Protein AF-A0A1C5FTU6-F1 (afdb_monomer_lite)

Structure (mmCIF, N/CA/C/O backbone):
data_AF-A0A1C5FTU6-F1
#
_entry.id   AF-A0A1C5FTU6-F1
#
loop_
_atom_site.group_PDB
_atom_site.id
_atom_site.type_symbol
_atom_site.label_atom_id
_atom_site.label_alt_id
_atom_site.label_comp_id
_atom_site.label_asym_id
_atom_site.label_entity_id
_atom_site.label_seq_id
_atom_site.pdbx_PDB_ins_code
_atom_site.Cartn_x
_atom_site.Cartn_y
_atom_site.Cartn_z
_atom_site.occupancy
_atom_site.B_iso_or_equiv
_atom_site.auth_seq_id
_atom_site.auth_comp_id
_atom_site.auth_asym_id
_atom_site.auth_atom_id
_atom_site.pdbx_PDB_model_num
ATOM 1 N N . MET A 1 1 ? -13.971 3.220 -32.301 1.00 39.62 1 MET A N 1
ATOM 2 C CA . MET A 1 1 ? -12.649 2.915 -31.704 1.00 39.62 1 MET A CA 1
ATOM 3 C C . MET A 1 1 ? -12.873 2.937 -30.211 1.00 39.62 1 MET A C 1
ATOM 5 O O . MET A 1 1 ? -12.562 3.905 -29.531 1.00 39.62 1 MET A O 1
ATOM 9 N N . ASP A 1 2 ? -13.544 1.890 -29.761 1.00 48.56 2 ASP A N 1
ATOM 10 C CA . ASP A 1 2 ? -13.973 1.630 -28.397 1.00 48.56 2 ASP A CA 1
ATOM 11 C C . ASP A 1 2 ? -12.733 1.115 -27.663 1.00 48.56 2 ASP A C 1
ATOM 13 O O . ASP A 1 2 ? -12.431 -0.076 -27.627 1.00 48.56 2 ASP A O 1
ATOM 17 N N . GLY A 1 3 ? -11.890 2.073 -27.282 1.00 44.78 3 GLY A N 1
ATOM 18 C CA . GLY A 1 3 ? -10.543 1.849 -26.786 1.00 44.78 3 GLY A CA 1
ATOM 19 C C . GLY A 1 3 ? -10.513 1.930 -25.275 1.00 44.78 3 GLY A C 1
ATOM 20 O O . GLY A 1 3 ? -10.171 2.973 -24.736 1.00 44.78 3 GLY A O 1
ATOM 21 N N . GLN A 1 4 ? -10.827 0.799 -24.649 1.00 45.28 4 GLN A N 1
ATOM 22 C CA . GLN A 1 4 ? -10.522 0.463 -23.264 1.00 45.28 4 GLN A CA 1
ATOM 23 C C . GLN A 1 4 ? -11.208 1.354 -22.219 1.00 45.28 4 GLN A C 1
ATOM 25 O O . GLN A 1 4 ? -10.737 2.435 -21.8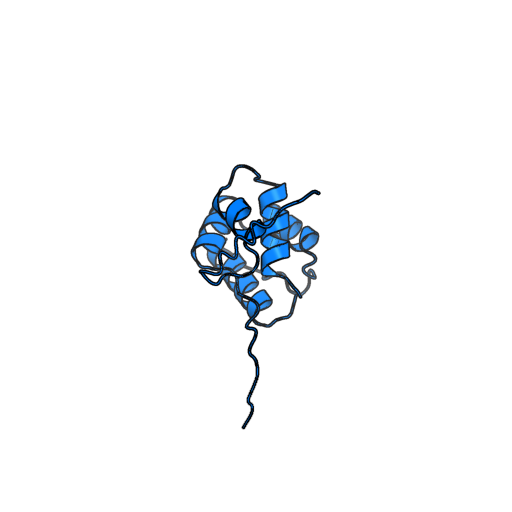64 1.00 45.28 4 GLN A O 1
ATOM 30 N N . ASP A 1 5 ? -12.258 0.803 -21.616 1.00 39.62 5 ASP A N 1
ATOM 31 C CA . ASP A 1 5 ? -12.510 0.911 -20.185 1.00 39.62 5 ASP A CA 1
ATOM 32 C C . ASP A 1 5 ? -11.207 0.583 -19.437 1.00 39.62 5 ASP A C 1
ATOM 34 O O . ASP A 1 5 ? -10.957 -0.534 -18.987 1.00 39.62 5 ASP A O 1
ATOM 38 N N . GLY A 1 6 ? -10.315 1.564 -19.347 1.00 40.53 6 GLY A N 1
ATOM 39 C CA . GLY A 1 6 ? -9.350 1.640 -18.278 1.00 40.53 6 GLY A CA 1
ATOM 40 C C . GLY A 1 6 ? -10.156 1.928 -17.028 1.00 40.53 6 GLY A C 1
ATOM 41 O O . GLY A 1 6 ? -10.137 3.054 -16.536 1.00 40.53 6 GLY A O 1
ATOM 42 N N . ASP A 1 7 ? -10.878 0.922 -16.528 1.00 43.31 7 ASP A N 1
ATOM 43 C CA . ASP A 1 7 ? -11.197 0.807 -15.112 1.00 43.31 7 ASP A CA 1
ATOM 44 C C . ASP A 1 7 ? -9.838 0.685 -14.423 1.00 43.31 7 ASP A C 1
ATOM 46 O O . ASP A 1 7 ? -9.326 -0.398 -14.137 1.00 43.31 7 ASP A O 1
ATOM 50 N N . GLY A 1 8 ? -9.140 1.822 -14.371 1.00 44.94 8 GLY A N 1
ATOM 51 C CA . GLY A 1 8 ? -7.833 1.960 -13.789 1.00 44.94 8 GLY A CA 1
ATOM 52 C C . GLY A 1 8 ? -8.072 1.663 -12.339 1.00 44.94 8 GLY A C 1
ATOM 53 O O . GLY A 1 8 ? -8.509 2.548 -11.608 1.00 44.94 8 GLY A O 1
ATOM 54 N N . HIS A 1 9 ? -7.874 0.399 -11.964 1.00 52.94 9 HIS A N 1
ATOM 55 C CA . HIS A 1 9 ? -7.967 -0.042 -10.590 1.00 52.94 9 HIS A CA 1
ATOM 56 C C . HIS A 1 9 ? -7.185 0.981 -9.778 1.00 52.94 9 HIS A C 1
ATOM 58 O O . HIS A 1 9 ? -5.981 1.131 -10.020 1.00 52.94 9 HIS A O 1
ATOM 64 N N . PRO A 1 10 ? -7.864 1.765 -8.921 1.00 63.22 10 PRO A N 1
ATOM 65 C CA . PRO A 1 10 ? -7.270 2.972 -8.393 1.00 63.22 10 PRO A CA 1
ATOM 66 C C . PRO A 1 10 ? -6.000 2.570 -7.658 1.00 63.22 10 PRO A C 1
ATOM 68 O O . PRO A 1 10 ? -6.032 1.752 -6.734 1.00 63.22 10 PRO A O 1
ATOM 71 N N . ALA A 1 11 ? -4.870 3.095 -8.124 1.00 74.06 11 ALA A N 1
ATOM 72 C CA . ALA A 1 11 ? -3.607 2.949 -7.428 1.00 74.06 11 ALA A CA 1
ATOM 73 C C . ALA A 1 11 ? -3.732 3.563 -6.027 1.00 74.06 11 ALA A C 1
ATOM 75 O O . ALA A 1 11 ? -4.624 4.374 -5.769 1.00 74.06 11 ALA A O 1
ATOM 76 N N . LEU A 1 12 ? -2.825 3.196 -5.120 1.00 81.62 12 LEU A N 1
ATOM 77 C CA . LEU A 1 12 ? -2.717 3.894 -3.839 1.00 81.62 12 LEU A CA 1
ATOM 78 C C . LEU A 1 12 ? -2.471 5.389 -4.098 1.00 81.62 12 LEU A C 1
ATOM 80 O O . LEU A 1 12 ? -1.577 5.757 -4.861 1.00 81.62 12 LEU A O 1
ATOM 84 N N . THR A 1 13 ? -3.272 6.241 -3.469 1.00 83.69 13 THR A N 1
ATOM 85 C CA . THR A 1 13 ? -3.137 7.698 -3.544 1.00 83.69 13 THR A CA 1
ATOM 86 C C . THR A 1 13 ? -1.954 8.180 -2.706 1.00 83.69 13 THR A C 1
ATOM 88 O O . THR A 1 13 ? -1.496 7.498 -1.789 1.00 83.69 13 THR A O 1
ATOM 91 N N . THR A 1 14 ? -1.469 9.393 -2.980 1.00 82.31 14 THR A N 1
ATOM 92 C CA . THR A 1 14 ? -0.361 10.001 -2.226 1.00 82.31 14 THR A CA 1
ATOM 93 C C . THR A 1 14 ? -0.648 10.103 -0.725 1.00 82.31 14 THR A C 1
ATOM 95 O O . THR A 1 14 ? 0.262 9.917 0.078 1.00 82.31 14 THR A O 1
ATOM 98 N N . GLU A 1 15 ? -1.899 10.362 -0.336 1.00 85.25 15 GLU A N 1
ATOM 99 C CA . GLU A 1 15 ? -2.305 10.434 1.074 1.00 85.25 15 GLU A CA 1
ATOM 100 C C . GLU A 1 15 ? -2.243 9.057 1.751 1.00 85.25 15 GLU A C 1
ATOM 102 O O . GLU A 1 15 ? -1.651 8.911 2.820 1.00 85.25 15 GLU A O 1
ATOM 107 N N . GLU A 1 16 ? -2.763 8.021 1.086 1.00 86.56 16 GLU A N 1
ATOM 108 C CA . GLU A 1 16 ? -2.693 6.636 1.565 1.00 86.56 16 GLU A CA 1
ATOM 109 C C . GLU A 1 16 ? -1.245 6.150 1.677 1.00 86.56 16 GLU A C 1
ATOM 111 O O . GLU A 1 16 ? -0.876 5.529 2.672 1.00 86.56 16 GLU A O 1
ATOM 116 N N . ILE A 1 17 ? -0.410 6.467 0.681 1.00 88.25 17 ILE A N 1
ATOM 117 C CA . ILE A 1 17 ? 1.030 6.192 0.705 1.00 88.25 17 ILE A CA 1
ATOM 118 C C . ILE A 1 17 ? 1.674 6.914 1.890 1.00 88.25 17 ILE A C 1
ATOM 120 O O . ILE A 1 17 ? 2.412 6.287 2.643 1.00 88.25 17 ILE A O 1
ATOM 124 N N . GLY A 1 18 ? 1.371 8.196 2.101 1.00 86.56 18 GLY A N 1
ATOM 125 C CA . GLY A 1 18 ? 1.879 8.972 3.231 1.00 86.56 18 GLY A CA 1
ATOM 126 C C . GLY A 1 18 ? 1.584 8.303 4.574 1.00 86.56 18 GLY A C 1
ATOM 127 O O . GLY A 1 18 ? 2.505 8.048 5.352 1.00 86.56 18 GLY A O 1
ATOM 128 N N . GLU A 1 19 ? 0.336 7.910 4.816 1.00 89.50 19 GLU A N 1
ATOM 129 C CA . GLU A 1 19 ? -0.021 7.227 6.063 1.00 89.50 19 GLU A CA 1
ATOM 130 C C . GLU A 1 19 ? 0.607 5.836 6.180 1.00 89.50 19 GLU A C 1
ATOM 132 O O . GLU A 1 19 ? 1.124 5.485 7.244 1.00 89.50 19 GLU A O 1
ATOM 137 N N . LEU A 1 20 ? 0.659 5.062 5.091 1.00 86.50 20 LEU A N 1
ATOM 138 C CA . LEU A 1 20 ? 1.366 3.780 5.065 1.00 86.50 20 LEU A CA 1
ATOM 139 C C . LEU A 1 20 ? 2.848 3.955 5.412 1.00 86.50 20 LEU A C 1
ATOM 141 O O . LEU A 1 20 ? 3.374 3.184 6.210 1.00 86.50 20 LEU A O 1
ATOM 145 N N . THR A 1 21 ? 3.515 4.993 4.900 1.00 88.94 21 THR A N 1
ATOM 146 C CA . THR A 1 21 ? 4.920 5.272 5.239 1.00 88.94 21 THR A CA 1
ATOM 147 C C . THR A 1 21 ? 5.107 5.643 6.706 1.00 88.94 21 THR A C 1
ATOM 149 O O . THR A 1 21 ? 6.142 5.327 7.295 1.00 88.94 21 THR A O 1
ATOM 152 N N . ARG A 1 22 ? 4.099 6.290 7.302 1.00 86.00 22 ARG A N 1
ATOM 153 C CA . ARG A 1 22 ? 4.121 6.776 8.681 1.00 86.00 22 ARG A CA 1
ATOM 154 C C . ARG A 1 22 ? 3.919 5.652 9.691 1.00 86.00 22 ARG A C 1
ATOM 156 O O . ARG A 1 22 ? 4.579 5.645 10.728 1.00 86.00 22 ARG A O 1
ATOM 163 N N . VAL A 1 23 ? 3.011 4.717 9.408 1.00 88.38 23 VAL A N 1
ATOM 164 C CA . VAL A 1 23 ? 2.665 3.621 10.331 1.00 88.38 23 VAL A CA 1
ATOM 165 C C . VAL A 1 23 ? 3.395 2.310 10.029 1.00 88.38 23 VAL A C 1
ATOM 167 O O . VAL A 1 23 ? 3.607 1.510 10.939 1.00 88.38 23 VAL A O 1
ATOM 170 N N . PHE A 1 24 ? 3.828 2.097 8.784 1.00 84.00 24 PHE A N 1
ATOM 171 C CA . PHE A 1 24 ? 4.568 0.912 8.357 1.00 84.00 24 PHE A CA 1
ATOM 172 C C . PHE A 1 24 ? 5.945 1.300 7.800 1.00 84.00 24 PHE A C 1
ATOM 174 O O . PHE A 1 24 ? 6.088 1.531 6.593 1.00 84.00 24 PHE A O 1
ATOM 181 N N . PRO A 1 25 ? 6.983 1.328 8.659 1.00 78.38 25 PRO A N 1
ATOM 182 C CA . PRO A 1 25 ? 8.359 1.482 8.198 1.00 78.38 25 PRO A CA 1
ATOM 183 C C . PRO A 1 25 ? 8.773 0.311 7.285 1.00 78.38 25 PRO A C 1
ATOM 185 O O . PRO A 1 25 ? 8.199 -0.785 7.379 1.00 78.38 25 PRO A O 1
ATOM 188 N N . PRO A 1 26 ? 9.778 0.510 6.408 1.00 73.75 26 PRO A N 1
ATOM 189 C CA . PRO A 1 26 ? 10.216 -0.531 5.490 1.00 73.75 26 PRO A CA 1
ATOM 190 C C . PRO A 1 26 ? 10.841 -1.688 6.284 1.00 73.75 26 PRO A C 1
ATOM 192 O O . PRO A 1 26 ? 11.578 -1.472 7.247 1.00 73.75 26 PRO A O 1
ATOM 195 N N . GLY A 1 27 ? 10.533 -2.927 5.894 1.00 76.50 27 GLY A N 1
ATOM 196 C CA . GLY A 1 27 ? 11.047 -4.135 6.545 1.00 76.50 27 GLY A CA 1
ATOM 197 C C . GLY A 1 27 ? 9.958 -5.160 6.858 1.00 76.50 27 GLY A C 1
ATOM 198 O O . GLY A 1 27 ? 8.932 -5.230 6.180 1.00 76.50 27 GLY A O 1
ATOM 199 N N . SER A 1 28 ? 10.179 -5.971 7.894 1.00 78.25 28 SER A N 1
ATOM 200 C CA . SER A 1 28 ? 9.351 -7.148 8.197 1.00 78.25 28 SER A CA 1
ATOM 201 C C . SER A 1 28 ? 7.863 -6.834 8.382 1.00 78.25 28 SER A C 1
ATOM 203 O O . SER A 1 28 ? 7.028 -7.623 7.946 1.00 78.25 28 SER A O 1
ATOM 205 N N . SER A 1 29 ? 7.515 -5.683 8.968 1.00 82.12 29 SER A N 1
ATOM 206 C CA . SER A 1 29 ? 6.114 -5.277 9.165 1.00 82.12 29 SER A CA 1
ATOM 207 C C . SER A 1 29 ? 5.406 -4.961 7.847 1.00 82.12 29 SER A C 1
ATOM 209 O O . SER A 1 29 ? 4.296 -5.440 7.624 1.00 82.12 29 SER A O 1
ATOM 211 N N . ALA A 1 30 ? 6.056 -4.217 6.946 1.00 84.19 30 ALA A N 1
ATOM 212 C CA . ALA A 1 30 ? 5.508 -3.911 5.627 1.00 84.19 30 ALA A CA 1
ATOM 213 C C . ALA A 1 30 ? 5.383 -5.180 4.763 1.00 84.19 30 ALA A C 1
ATOM 215 O O . ALA A 1 30 ? 4.350 -5.408 4.135 1.00 84.19 30 ALA A O 1
ATOM 216 N N . VAL A 1 31 ? 6.381 -6.071 4.809 1.00 84.88 31 VAL A N 1
ATOM 217 C CA . VAL A 1 31 ? 6.329 -7.378 4.128 1.00 84.88 31 VAL A CA 1
ATOM 218 C C . VAL A 1 31 ? 5.195 -8.252 4.670 1.00 84.88 31 VAL A C 1
ATOM 220 O O . VAL A 1 31 ? 4.465 -8.868 3.893 1.00 84.88 31 VAL A O 1
ATOM 223 N N . ALA A 1 32 ? 5.014 -8.306 5.992 1.00 85.50 32 ALA A N 1
ATOM 224 C CA . ALA A 1 32 ? 3.923 -9.056 6.609 1.00 85.50 32 ALA A CA 1
ATOM 225 C C . ALA A 1 32 ? 2.548 -8.498 6.211 1.00 85.50 32 ALA A C 1
ATOM 227 O O . ALA A 1 32 ? 1.629 -9.279 5.956 1.00 85.50 32 ALA A O 1
ATOM 228 N N . LEU A 1 33 ? 2.417 -7.170 6.106 1.00 86.38 33 LEU A N 1
ATOM 229 C CA . LEU A 1 33 ? 1.203 -6.526 5.611 1.00 86.38 33 LEU A CA 1
ATOM 230 C C . LEU A 1 33 ? 0.898 -6.942 4.170 1.00 86.38 33 LEU A C 1
ATOM 232 O O . LEU A 1 33 ? -0.206 -7.399 3.887 1.00 86.38 33 LEU A O 1
ATOM 236 N N . LEU A 1 34 ? 1.883 -6.830 3.275 1.00 86.25 34 LEU A N 1
ATOM 237 C CA . LEU A 1 34 ? 1.727 -7.197 1.868 1.00 86.25 34 LEU A CA 1
ATOM 238 C C . LEU A 1 34 ? 1.335 -8.669 1.714 1.00 86.25 34 LEU A C 1
ATOM 240 O O . LEU A 1 34 ? 0.401 -8.986 0.980 1.00 86.25 34 LEU A O 1
ATOM 244 N N . ARG A 1 35 ? 1.962 -9.570 2.476 1.00 86.12 35 ARG A N 1
ATOM 245 C CA . ARG A 1 35 ? 1.582 -10.991 2.495 1.00 86.12 35 ARG A CA 1
ATOM 246 C C . ARG A 1 35 ? 0.134 -11.206 2.933 1.00 86.12 35 ARG A C 1
ATOM 248 O O . ARG A 1 35 ? -0.564 -12.000 2.313 1.00 86.12 35 ARG A O 1
ATOM 255 N N . ARG A 1 36 ? -0.343 -10.486 3.957 1.00 85.31 36 ARG A N 1
ATOM 256 C CA . ARG A 1 36 ? -1.757 -10.528 4.386 1.00 85.31 36 ARG A CA 1
ATOM 257 C C . ARG A 1 36 ? -2.703 -9.966 3.328 1.00 85.31 36 ARG A C 1
ATOM 259 O O . ARG A 1 36 ? -3.800 -10.486 3.167 1.00 85.31 36 ARG A O 1
ATOM 266 N N . ALA A 1 37 ? -2.265 -8.950 2.592 1.00 84.50 37 ALA A N 1
ATOM 267 C CA . ALA A 1 37 ? -2.985 -8.403 1.448 1.00 84.50 37 ALA A CA 1
ATOM 268 C C . ALA A 1 37 ? -2.955 -9.331 0.213 1.00 84.50 37 ALA A C 1
ATOM 270 O O . ALA A 1 37 ? -3.601 -9.040 -0.791 1.00 84.50 37 ALA A O 1
ATOM 271 N N . GLY A 1 38 ? -2.233 -10.456 0.271 1.00 83.06 38 GLY A N 1
ATOM 272 C CA . GLY A 1 38 ? -2.125 -11.416 -0.826 1.00 83.06 38 GLY A CA 1
ATOM 273 C C . GLY A 1 38 ? -1.130 -11.011 -1.913 1.00 83.06 38 GLY A C 1
ATOM 274 O O . GLY A 1 38 ? -1.193 -11.550 -3.014 1.00 83.06 38 GLY A O 1
ATOM 275 N N . PHE A 1 39 ? -0.214 -10.082 -1.628 1.00 82.12 39 PHE A N 1
ATOM 276 C CA . PHE A 1 39 ? 0.878 -9.773 -2.546 1.00 82.12 39 PHE A CA 1
ATOM 277 C C . PHE A 1 39 ? 1.870 -10.936 -2.600 1.00 82.12 39 PHE A C 1
ATOM 279 O O . PHE A 1 39 ? 2.343 -11.393 -1.549 1.00 82.12 39 PHE A O 1
ATOM 286 N N . PRO A 1 40 ? 2.238 -11.399 -3.804 1.00 76.06 40 PRO A N 1
ATOM 287 C CA . PRO A 1 40 ? 3.247 -12.429 -3.940 1.00 76.06 40 PRO A CA 1
ATOM 288 C C . PRO A 1 40 ? 4.610 -11.849 -3.551 1.00 76.06 40 PRO A C 1
ATOM 290 O O . PRO A 1 40 ? 4.933 -10.699 -3.850 1.00 76.06 40 PRO A O 1
ATOM 293 N N . THR A 1 41 ? 5.423 -12.650 -2.857 1.00 74.12 41 THR A N 1
ATOM 294 C CA . THR A 1 41 ? 6.715 -12.183 -2.319 1.00 74.12 41 THR A CA 1
ATOM 295 C C . THR A 1 41 ? 7.679 -11.749 -3.434 1.00 74.12 41 THR A C 1
ATOM 297 O O . THR A 1 41 ? 8.494 -10.862 -3.213 1.00 74.12 41 THR A O 1
ATOM 300 N N . GLU A 1 42 ? 7.536 -12.293 -4.646 1.00 77.12 42 GLU A N 1
ATOM 301 C CA . GLU A 1 42 ? 8.296 -11.891 -5.843 1.00 77.12 42 GLU A CA 1
ATOM 302 C C . GLU A 1 42 ? 7.995 -10.464 -6.337 1.00 77.12 42 GLU A C 1
ATOM 304 O O . GLU A 1 42 ? 8.788 -9.882 -7.074 1.00 77.12 42 GLU A O 1
ATOM 309 N N . HIS A 1 43 ? 6.852 -9.892 -5.950 1.00 72.25 43 HIS A N 1
ATOM 310 C CA . HIS A 1 43 ? 6.467 -8.520 -6.287 1.00 72.25 43 HIS A CA 1
ATOM 311 C C . HIS A 1 43 ? 6.665 -7.550 -5.126 1.00 72.25 43 HIS A C 1
ATOM 313 O O . HIS A 1 43 ? 6.261 -6.393 -5.225 1.00 72.25 43 HIS A O 1
ATOM 319 N N . ILE A 1 44 ? 7.284 -7.996 -4.031 1.00 75.50 44 ILE A N 1
ATOM 320 C CA . ILE A 1 44 ? 7.644 -7.106 -2.935 1.00 75.50 44 ILE A CA 1
ATOM 321 C C . ILE A 1 44 ? 8.909 -6.346 -3.347 1.00 75.50 44 ILE A C 1
ATOM 323 O O . ILE A 1 44 ? 9.954 -6.971 -3.544 1.00 75.50 44 ILE A O 1
ATOM 327 N N . PRO A 1 45 ? 8.841 -5.011 -3.486 1.00 71.25 45 PRO A N 1
ATOM 328 C CA . PRO A 1 45 ? 9.996 -4.232 -3.886 1.00 71.25 45 PRO A CA 1
ATOM 329 C C . PRO A 1 45 ? 11.058 -4.263 -2.786 1.00 71.25 45 PRO A C 1
ATOM 331 O O . PRO A 1 45 ? 10.777 -4.039 -1.607 1.00 71.25 45 PRO A O 1
ATOM 334 N N . ALA A 1 46 ? 12.304 -4.507 -3.182 1.00 73.50 46 ALA A N 1
ATOM 335 C CA . ALA A 1 46 ? 13.455 -4.275 -2.325 1.00 73.50 46 ALA A CA 1
ATOM 336 C C . ALA A 1 46 ? 13.744 -2.767 -2.318 1.00 73.50 46 ALA A C 1
ATOM 338 O O . ALA A 1 46 ? 14.490 -2.269 -3.155 1.00 73.50 46 ALA A O 1
ATOM 339 N N . ALA A 1 47 ? 13.095 -2.032 -1.415 1.00 74.75 47 ALA A N 1
ATOM 340 C CA . ALA A 1 47 ? 13.257 -0.588 -1.291 1.00 74.75 47 ALA A CA 1
ATOM 341 C C . ALA A 1 47 ? 13.941 -0.208 0.024 1.00 74.75 47 ALA A C 1
ATOM 343 O O . ALA A 1 47 ? 13.727 -0.825 1.068 1.00 74.75 47 ALA A O 1
ATOM 344 N N . THR A 1 48 ? 14.755 0.842 -0.039 1.00 73.25 48 THR A N 1
ATOM 345 C CA . THR A 1 48 ? 15.566 1.329 1.085 1.00 73.25 48 THR A CA 1
ATOM 346 C C . THR A 1 48 ? 14.795 2.280 2.000 1.00 73.25 48 THR A C 1
ATOM 348 O O . THR A 1 48 ? 15.143 2.422 3.169 1.00 73.25 48 THR A O 1
ATOM 351 N N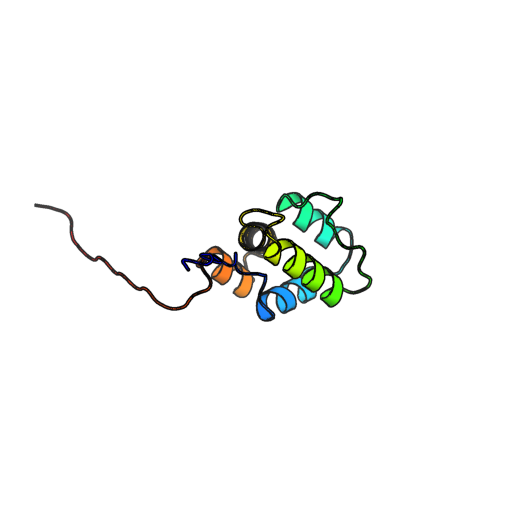 . THR A 1 49 ? 13.748 2.937 1.491 1.00 83.00 49 THR A N 1
ATOM 352 C CA . THR A 1 49 ? 12.911 3.880 2.247 1.00 83.00 49 THR A CA 1
ATOM 353 C C . THR A 1 49 ? 11.438 3.483 2.174 1.00 83.00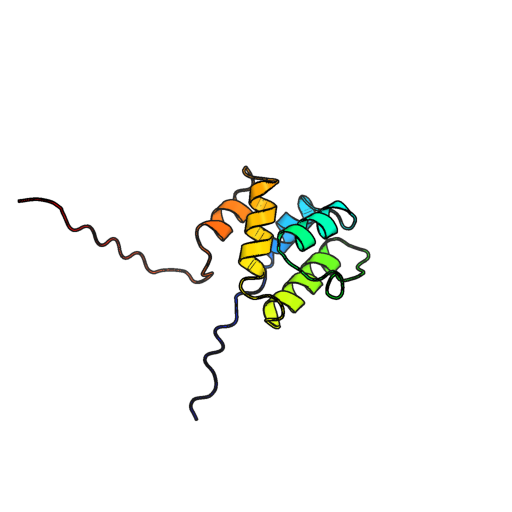 49 THR A C 1
ATOM 355 O O . THR A 1 49 ? 11.004 2.840 1.218 1.00 83.00 49 THR A O 1
ATOM 358 N N . ALA A 1 50 ? 10.647 3.879 3.180 1.00 82.81 50 ALA A N 1
ATOM 359 C CA . ALA A 1 50 ? 9.204 3.631 3.182 1.00 82.81 50 ALA A CA 1
ATOM 360 C C . ALA A 1 50 ? 8.514 4.241 1.953 1.00 82.81 50 ALA A C 1
ATOM 362 O O . ALA A 1 50 ? 7.653 3.598 1.361 1.00 82.81 50 ALA A O 1
ATOM 363 N N . ALA A 1 51 ? 8.876 5.472 1.577 1.00 82.81 51 ALA A N 1
ATOM 364 C CA . ALA A 1 51 ? 8.240 6.179 0.465 1.00 82.81 51 ALA A CA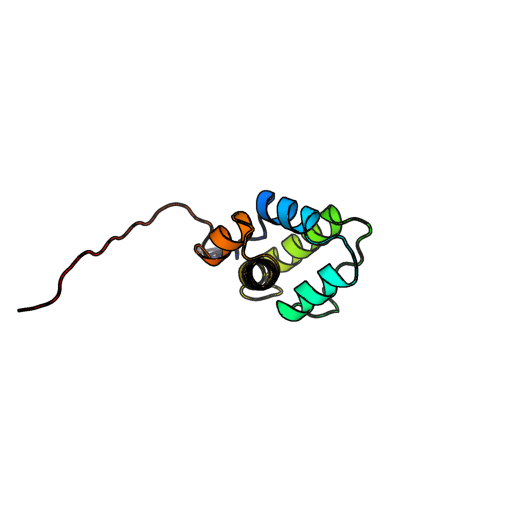 1
ATOM 365 C C . ALA A 1 51 ? 8.448 5.440 -0.862 1.00 82.81 51 ALA A C 1
ATOM 367 O O . ALA A 1 51 ? 7.483 5.173 -1.574 1.00 82.81 51 ALA A O 1
ATOM 368 N N . GLU A 1 52 ? 9.686 5.022 -1.135 1.00 85.06 52 GLU A N 1
ATOM 369 C CA . GLU A 1 52 ? 10.019 4.233 -2.324 1.00 85.06 52 GLU A CA 1
ATOM 370 C C . GLU A 1 52 ? 9.307 2.876 -2.313 1.00 85.06 52 GLU A C 1
ATOM 372 O O . GLU A 1 52 ? 8.765 2.447 -3.330 1.00 85.06 52 GLU A O 1
ATOM 377 N N . PHE A 1 53 ? 9.247 2.220 -1.148 1.00 86.44 53 PHE A N 1
ATOM 378 C CA . PHE A 1 53 ? 8.563 0.938 -0.991 1.00 86.44 53 PHE A CA 1
ATOM 379 C C . PHE A 1 53 ? 7.081 1.039 -1.363 1.00 86.44 53 PHE A C 1
ATOM 381 O O . PHE A 1 53 ? 6.596 0.293 -2.213 1.00 86.44 53 PHE A O 1
ATOM 388 N N . TRP A 1 54 ? 6.360 1.980 -0.752 1.00 87.31 54 TRP A N 1
ATOM 389 C CA . TRP A 1 54 ? 4.923 2.141 -0.966 1.00 87.31 54 TRP A CA 1
ATOM 390 C C . TRP A 1 54 ? 4.593 2.714 -2.349 1.00 87.31 54 TRP A C 1
ATOM 392 O O . TRP A 1 54 ? 3.587 2.317 -2.932 1.00 87.31 54 TRP A O 1
ATOM 402 N N . SER A 1 55 ? 5.463 3.555 -2.918 1.00 85.50 55 SER A N 1
ATOM 403 C CA . SER A 1 55 ? 5.355 4.022 -4.307 1.00 85.50 55 SER A CA 1
ATOM 404 C C . SER A 1 55 ? 5.490 2.868 -5.310 1.00 85.50 55 SER A C 1
ATOM 406 O O . SER A 1 55 ? 4.659 2.709 -6.206 1.00 85.50 55 SER A O 1
ATOM 408 N N . ALA A 1 56 ? 6.468 1.979 -5.116 1.00 85.62 56 ALA A N 1
ATOM 409 C CA . ALA A 1 56 ? 6.630 0.795 -5.957 1.00 85.62 56 ALA A CA 1
ATOM 410 C C . ALA A 1 56 ? 5.449 -0.187 -5.819 1.00 85.62 56 ALA A C 1
ATOM 412 O O . ALA A 1 56 ? 4.992 -0.747 -6.819 1.00 85.62 56 ALA A O 1
ATOM 413 N N . VAL A 1 57 ? 4.897 -0.352 -4.609 1.00 84.69 57 VAL A N 1
ATOM 414 C CA . VAL A 1 57 ? 3.655 -1.115 -4.391 1.00 84.69 57 VAL A CA 1
ATOM 415 C C . VAL A 1 57 ? 2.482 -0.470 -5.131 1.00 84.69 57 VAL A C 1
ATOM 417 O O . VAL A 1 57 ? 1.734 -1.178 -5.802 1.00 84.69 57 VAL A O 1
ATOM 420 N N . ALA A 1 58 ? 2.333 0.856 -5.064 1.00 85.12 58 ALA A N 1
ATOM 421 C CA . ALA A 1 58 ? 1.292 1.581 -5.788 1.00 85.12 58 ALA A CA 1
ATOM 422 C C . ALA A 1 58 ? 1.391 1.346 -7.302 1.00 85.12 58 ALA A C 1
ATOM 424 O O . ALA A 1 58 ? 0.379 1.059 -7.939 1.00 85.12 58 ALA A O 1
ATOM 425 N N . GLY A 1 59 ? 2.607 1.364 -7.857 1.00 83.06 59 GLY A N 1
ATOM 426 C CA . GLY A 1 59 ? 2.860 1.011 -9.255 1.00 83.06 59 GLY A CA 1
ATOM 427 C C . GLY A 1 59 ? 2.476 -0.435 -9.593 1.00 83.06 59 GLY A C 1
ATOM 428 O O . GLY A 1 59 ? 1.874 -0.685 -10.635 1.00 83.06 59 GLY A O 1
ATOM 429 N N . ALA A 1 60 ? 2.753 -1.394 -8.704 1.00 82.94 60 ALA A N 1
ATOM 430 C CA . ALA A 1 60 ? 2.363 -2.794 -8.897 1.00 82.94 60 ALA A CA 1
ATOM 431 C C . ALA A 1 60 ? 0.836 -3.003 -8.850 1.00 82.94 60 ALA A C 1
ATOM 433 O O . ALA A 1 60 ? 0.307 -3.800 -9.629 1.00 82.94 60 ALA A O 1
ATOM 434 N N . VAL A 1 61 ? 0.130 -2.274 -7.973 1.00 83.19 61 VAL A N 1
ATOM 435 C CA . VAL A 1 61 ? -1.345 -2.240 -7.933 1.00 83.19 61 VAL A CA 1
ATOM 436 C C . VAL A 1 61 ? -1.900 -1.634 -9.217 1.00 83.19 61 VAL A C 1
ATOM 438 O O . VAL A 1 61 ? -2.779 -2.229 -9.830 1.00 83.19 61 VAL A O 1
ATOM 441 N N . ALA A 1 62 ? -1.363 -0.485 -9.638 1.00 81.81 62 ALA A N 1
ATOM 442 C CA . ALA A 1 62 ? -1.788 0.220 -10.846 1.00 81.81 62 ALA A CA 1
ATOM 443 C C . ALA A 1 62 ? -1.609 -0.637 -12.106 1.00 81.81 62 ALA A C 1
ATOM 445 O O . ALA A 1 62 ? -2.427 -0.597 -13.017 1.00 81.81 62 ALA A O 1
ATOM 446 N N . ALA A 1 63 ? -0.556 -1.458 -12.136 1.00 80.75 63 ALA A N 1
ATOM 447 C CA . ALA A 1 63 ? -0.302 -2.419 -13.202 1.00 80.75 63 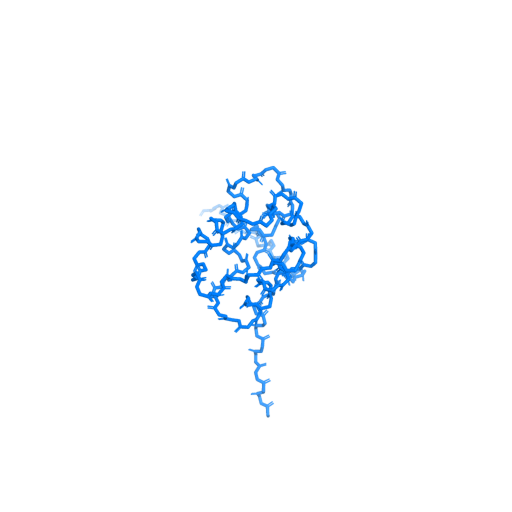ALA A CA 1
ATOM 448 C C . ALA A 1 63 ? -1.266 -3.624 -13.195 1.00 80.75 63 ALA A C 1
ATOM 450 O O . ALA A 1 63 ? -1.095 -4.535 -14.003 1.00 80.75 63 ALA A O 1
ATOM 451 N N . GLY A 1 64 ? -2.234 -3.680 -12.272 1.00 78.44 64 GLY A N 1
ATOM 452 C CA . GLY A 1 64 ? -3.229 -4.750 -12.192 1.00 78.44 64 GLY A CA 1
ATOM 453 C C . GLY A 1 64 ? -2.653 -6.105 -11.784 1.00 78.44 64 GLY A C 1
ATOM 454 O O . GLY A 1 64 ? -3.311 -7.128 -11.954 1.00 78.44 64 GLY A O 1
ATOM 455 N N . ARG A 1 65 ? -1.430 -6.149 -11.232 1.00 75.81 65 ARG A N 1
ATOM 456 C CA . ARG A 1 65 ? -0.795 -7.417 -10.823 1.00 75.81 65 ARG A CA 1
ATOM 457 C C . ARG A 1 65 ? -1.494 -8.083 -9.644 1.00 75.81 65 ARG A C 1
ATOM 459 O O . ARG A 1 65 ? -1.324 -9.277 -9.422 1.00 75.81 65 ARG A O 1
ATOM 466 N N . VAL A 1 66 ? -2.257 -7.303 -8.882 1.00 74.75 66 VAL A N 1
ATOM 467 C CA . VAL A 1 66 ? -3.061 -7.775 -7.758 1.00 74.75 66 VAL A CA 1
ATOM 468 C C . VAL A 1 66 ? -4.469 -7.215 -7.918 1.00 74.75 66 VAL A C 1
ATOM 470 O O . VAL A 1 66 ? -4.672 -6.007 -7.790 1.00 74.75 66 VAL A O 1
ATOM 473 N N . ALA A 1 67 ? -5.435 -8.098 -8.177 1.00 75.69 67 ALA A N 1
ATOM 474 C CA . ALA A 1 67 ? -6.851 -7.742 -8.182 1.00 75.69 67 ALA A CA 1
ATOM 475 C C . ALA A 1 67 ? -7.245 -7.161 -6.817 1.00 75.69 67 ALA A C 1
ATOM 477 O O . ALA A 1 67 ? -6.886 -7.718 -5.772 1.00 75.69 67 ALA A O 1
ATOM 478 N N . ASP A 1 68 ? -7.927 -6.015 -6.832 1.00 77.25 68 ASP A N 1
ATOM 479 C CA . ASP A 1 68 ? -8.277 -5.253 -5.628 1.00 77.25 68 ASP A CA 1
ATOM 480 C C . ASP A 1 68 ? -7.066 -4.894 -4.744 1.00 77.25 68 ASP A C 1
ATOM 482 O O . ASP A 1 68 ? -7.202 -4.711 -3.532 1.00 77.25 68 ASP A O 1
ATOM 486 N N . GLY A 1 69 ? -5.858 -4.806 -5.320 1.00 82.88 69 GLY A N 1
ATOM 487 C CA . GLY A 1 69 ? -4.611 -4.666 -4.564 1.00 82.88 69 GLY A CA 1
ATOM 488 C C . GLY A 1 69 ? -4.619 -3.491 -3.585 1.00 82.88 69 GLY A C 1
ATOM 489 O O . GLY A 1 69 ? -4.229 -3.660 -2.429 1.00 82.88 69 GLY A O 1
ATOM 490 N N . ARG A 1 70 ? -5.150 -2.332 -4.002 1.00 86.12 70 ARG A N 1
ATOM 491 C CA . ARG A 1 70 ? -5.349 -1.162 -3.131 1.00 86.12 70 ARG A CA 1
ATOM 492 C C . ARG A 1 70 ? -6.228 -1.511 -1.930 1.00 86.12 70 ARG A C 1
ATOM 494 O O . ARG A 1 70 ? -5.798 -1.339 -0.791 1.00 86.12 70 ARG A O 1
ATOM 501 N N . LEU A 1 71 ? -7.428 -2.044 -2.172 1.00 84.88 71 LEU A N 1
ATOM 502 C CA . LEU A 1 71 ? -8.385 -2.366 -1.113 1.00 84.88 71 LEU A CA 1
ATOM 503 C C . LEU A 1 71 ? -7.824 -3.409 -0.143 1.00 84.88 71 LEU A C 1
ATOM 505 O O . LEU A 1 71 ? -7.973 -3.257 1.064 1.00 84.88 71 LEU A O 1
ATOM 509 N N . ARG A 1 72 ? -7.132 -4.437 -0.644 1.00 87.19 72 ARG A N 1
ATOM 510 C CA . ARG A 1 72 ? -6.526 -5.479 0.199 1.00 87.19 72 ARG A CA 1
ATOM 511 C C . ARG A 1 72 ? -5.422 -4.931 1.098 1.00 87.19 72 ARG A C 1
ATOM 513 O O . ARG A 1 72 ? -5.377 -5.279 2.278 1.00 87.19 72 ARG A O 1
ATOM 520 N N . VAL A 1 73 ? -4.557 -4.063 0.567 1.00 87.56 73 VAL A N 1
ATOM 521 C CA . VAL A 1 73 ? -3.499 -3.401 1.351 1.00 87.56 73 VAL A CA 1
ATOM 522 C C . VAL A 1 73 ? -4.114 -2.527 2.437 1.00 87.56 73 VAL A C 1
ATOM 524 O O . VAL A 1 73 ? -3.729 -2.635 3.600 1.00 87.56 73 VAL A O 1
ATOM 527 N N . LEU A 1 74 ? -5.114 -1.719 2.088 1.00 87.81 74 LEU A N 1
ATOM 528 C CA . LEU A 1 74 ? -5.776 -0.814 3.027 1.00 87.81 74 LEU A CA 1
ATOM 529 C C . LEU A 1 74 ? -6.620 -1.558 4.061 1.00 87.81 74 LEU A C 1
ATOM 531 O O . LEU A 1 74 ? -6.625 -1.171 5.223 1.00 87.81 74 LEU A O 1
ATOM 535 N N . ALA A 1 75 ? -7.274 -2.657 3.687 1.00 88.25 75 ALA A N 1
ATOM 536 C CA . ALA A 1 75 ? -7.998 -3.516 4.617 1.00 88.25 75 ALA A CA 1
ATOM 537 C C . ALA A 1 75 ? -7.045 -4.170 5.625 1.00 88.25 75 ALA A C 1
ATOM 539 O O . ALA A 1 75 ? -7.313 -4.154 6.827 1.00 88.25 75 ALA A O 1
ATOM 540 N N . ALA A 1 76 ? -5.895 -4.679 5.168 1.00 89.75 76 ALA A N 1
ATOM 541 C CA . ALA A 1 76 ? -4.861 -5.210 6.055 1.00 89.75 76 ALA A CA 1
ATOM 542 C C . ALA A 1 76 ? -4.265 -4.119 6.967 1.00 89.75 76 ALA A C 1
ATOM 544 O O . ALA A 1 76 ? -4.003 -4.368 8.151 1.00 89.75 76 ALA A O 1
ATOM 545 N N . ALA A 1 77 ? -4.084 -2.903 6.439 1.00 88.50 77 ALA A N 1
ATOM 546 C CA . ALA A 1 77 ? -3.597 -1.754 7.198 1.00 88.50 77 ALA A CA 1
ATOM 547 C C . ALA A 1 77 ? -4.614 -1.323 8.258 1.00 88.50 77 ALA A C 1
ATOM 549 O O . ALA A 1 77 ? -4.252 -1.201 9.425 1.00 88.50 77 ALA A O 1
ATOM 550 N N . CYS A 1 78 ? -5.891 -1.204 7.889 1.00 88.62 78 CYS A N 1
ATOM 551 C CA . CYS A 1 78 ? -6.999 -0.890 8.788 1.00 88.62 78 CYS A CA 1
ATOM 552 C C . CYS A 1 78 ? -7.183 -1.961 9.870 1.00 88.62 78 CYS A C 1
ATOM 554 O O . CYS A 1 78 ? -7.477 -1.628 11.012 1.00 88.62 78 CYS A O 1
ATOM 556 N N . ALA A 1 79 ? -6.978 -3.242 9.549 1.00 88.12 79 ALA A N 1
ATOM 557 C CA . ALA A 1 79 ? -7.034 -4.317 10.539 1.00 88.12 79 ALA A CA 1
ATOM 558 C C . ALA A 1 79 ? -5.921 -4.202 11.596 1.00 88.12 79 ALA A C 1
ATOM 560 O O . ALA A 1 79 ? -6.098 -4.638 12.730 1.00 88.12 79 ALA A O 1
ATOM 561 N N . THR A 1 80 ? -4.781 -3.609 11.233 1.00 87.62 80 THR A N 1
ATOM 562 C CA . THR A 1 80 ? -3.656 -3.382 12.153 1.00 87.62 80 THR A CA 1
ATOM 563 C C . THR A 1 80 ? -3.785 -2.041 12.889 1.00 87.62 80 THR A C 1
ATOM 565 O O . THR A 1 80 ? -3.499 -1.962 14.080 1.00 87.62 80 THR A O 1
ATOM 568 N N . TYR A 1 81 ? -4.257 -0.999 12.199 1.00 86.62 81 TYR A N 1
ATOM 569 C CA . TYR A 1 81 ? -4.456 0.359 12.712 1.00 86.62 81 TYR A CA 1
ATOM 570 C C . TYR A 1 81 ? -5.906 0.825 12.485 1.00 86.62 81 TYR A C 1
ATOM 572 O O . TYR A 1 81 ? -6.156 1.685 11.637 1.00 86.62 81 TYR A O 1
ATOM 580 N N . PRO A 1 82 ? -6.880 0.311 13.259 1.00 83.50 82 PRO A N 1
ATOM 581 C CA . PRO A 1 82 ? -8.304 0.607 13.054 1.00 83.50 82 PRO A CA 1
ATOM 582 C C . PRO A 1 82 ? -8.692 2.054 13.388 1.00 83.50 82 PRO A C 1
ATOM 584 O O . PRO A 1 82 ? -9.748 2.536 12.975 1.00 83.50 82 PRO A O 1
ATOM 587 N N . HIS A 1 83 ? -7.843 2.758 14.139 1.00 84.62 83 HIS A N 1
ATOM 588 C CA . HIS A 1 83 ? -8.034 4.165 14.491 1.00 84.62 83 HIS A CA 1
ATOM 589 C C . HIS A 1 83 ? -7.535 5.133 13.415 1.00 84.62 83 HIS A C 1
ATOM 591 O O . HIS A 1 83 ? -7.767 6.331 13.542 1.00 84.62 83 HIS A O 1
ATOM 597 N N . ASN A 1 84 ? -6.858 4.642 12.372 1.00 85.56 84 ASN A N 1
ATOM 598 C CA . ASN A 1 84 ? -6.391 5.497 11.293 1.00 85.56 84 ASN A CA 1
ATOM 599 C C . ASN A 1 84 ? -7.556 5.824 10.349 1.00 85.56 84 ASN A C 1
ATOM 601 O O . ASN A 1 84 ? -8.115 4.942 9.689 1.00 85.56 84 ASN A O 1
ATOM 605 N N . GLU A 1 85 ? -7.949 7.095 10.319 1.00 85.94 85 GLU A N 1
ATOM 606 C CA . GLU A 1 85 ? -9.121 7.546 9.571 1.00 85.94 85 GLU A CA 1
ATOM 607 C C . GLU A 1 85 ? -8.944 7.392 8.061 1.00 85.94 85 GLU A C 1
ATOM 609 O O . GLU A 1 85 ? -9.921 7.068 7.389 1.00 85.94 85 GLU A O 1
ATOM 614 N N . VAL A 1 86 ? -7.715 7.513 7.545 1.00 87.38 86 VAL A N 1
ATOM 615 C CA . VAL A 1 86 ? -7.410 7.357 6.114 1.00 87.38 86 VAL A CA 1
ATOM 616 C C . VAL A 1 86 ? -7.691 5.926 5.663 1.00 87.38 86 VAL A C 1
ATOM 618 O O . VAL A 1 86 ? -8.446 5.708 4.717 1.00 87.38 86 VAL A O 1
ATOM 621 N N . PHE A 1 87 ? -7.183 4.926 6.390 1.00 87.44 87 PHE A N 1
ATOM 622 C CA . PHE A 1 87 ? -7.451 3.521 6.058 1.00 87.44 87 PHE A CA 1
ATOM 623 C C . PHE A 1 87 ? -8.930 3.176 6.213 1.00 87.44 87 PHE A C 1
ATOM 625 O O . PHE A 1 87 ? -9.499 2.474 5.378 1.00 87.44 87 PHE A O 1
ATOM 632 N N . ARG A 1 88 ? -9.579 3.700 7.257 1.00 85.38 88 ARG A N 1
ATOM 633 C CA . ARG A 1 88 ? -10.996 3.437 7.516 1.00 85.38 88 ARG A CA 1
ATOM 634 C C . ARG A 1 88 ? -11.899 4.050 6.445 1.00 85.38 88 ARG A C 1
ATOM 636 O O . ARG A 1 88 ? -12.857 3.405 6.022 1.00 85.38 88 ARG A O 1
ATOM 643 N N . ALA A 1 89 ? -11.602 5.273 6.009 1.00 85.06 89 ALA A N 1
ATOM 644 C CA . ALA A 1 89 ? -12.311 5.935 4.921 1.00 85.06 89 ALA A CA 1
ATOM 645 C C . ALA A 1 89 ? -12.120 5.173 3.606 1.00 85.06 89 ALA A C 1
ATOM 647 O O . ALA A 1 89 ? -13.099 4.869 2.929 1.00 85.06 89 ALA A O 1
ATOM 648 N N . ALA A 1 90 ? -10.888 4.767 3.298 1.00 82.69 90 ALA A N 1
ATOM 649 C CA . ALA A 1 90 ? -10.582 4.093 2.046 1.00 82.69 90 ALA A CA 1
ATOM 650 C C . ALA A 1 90 ? -11.162 2.668 1.944 1.00 82.69 90 ALA A C 1
ATOM 652 O O . ALA A 1 90 ? -11.572 2.247 0.866 1.00 82.69 90 ALA A O 1
ATOM 653 N N . VAL A 1 91 ? -11.265 1.934 3.059 1.00 82.06 91 VAL A N 1
ATOM 654 C CA . VAL A 1 91 ? -11.963 0.631 3.099 1.00 82.06 91 VAL A CA 1
ATOM 655 C C . VAL A 1 91 ? -13.479 0.801 2.975 1.00 82.06 91 VAL A C 1
ATOM 657 O O . VAL A 1 91 ? -14.153 -0.054 2.403 1.00 82.06 91 VAL A O 1
ATOM 660 N N . ARG A 1 92 ? -14.032 1.896 3.512 1.00 79.62 92 ARG A N 1
ATOM 661 C CA . ARG A 1 92 ? -15.466 2.201 3.418 1.00 79.62 92 ARG A CA 1
ATOM 662 C C . ARG A 1 92 ? -15.868 2.651 2.013 1.00 79.62 92 ARG A C 1
ATOM 664 O O . ARG A 1 92 ? -16.983 2.354 1.594 1.00 79.62 92 ARG A O 1
ATOM 671 N N . GLU A 1 93 ? -14.976 3.337 1.304 1.00 71.38 93 GLU A N 1
ATOM 672 C CA . GLU A 1 93 ? -15.191 3.828 -0.060 1.00 71.38 93 GLU A CA 1
ATOM 673 C C . GLU A 1 93 ? -14.160 3.219 -1.030 1.00 71.38 93 GLU A C 1
ATOM 675 O O . GLU A 1 93 ? -13.213 3.887 -1.455 1.00 71.38 93 GLU A O 1
ATOM 680 N N . PRO A 1 94 ? -14.327 1.933 -1.403 1.00 61.44 94 PRO A N 1
ATOM 681 C CA . PRO A 1 94 ? -13.370 1.219 -2.252 1.00 61.44 94 PRO A CA 1
ATOM 682 C C . PRO A 1 94 ? -13.226 1.835 -3.656 1.00 61.44 94 PRO A C 1
ATOM 684 O O . PRO A 1 94 ? -12.163 1.724 -4.269 1.00 61.44 94 PRO A O 1
ATOM 687 N N . GLY A 1 95 ? -14.255 2.530 -4.151 1.00 58.03 95 GLY A N 1
ATOM 688 C CA . GLY A 1 95 ? -14.227 3.271 -5.411 1.00 58.03 95 GLY A CA 1
ATOM 689 C C . GLY A 1 95 ? -13.827 4.722 -5.177 1.00 58.03 95 GLY A C 1
ATOM 690 O O . GLY A 1 95 ? -14.680 5.550 -4.872 1.00 58.03 95 GLY A O 1
ATOM 691 N N . GLY A 1 96 ? -12.538 5.036 -5.308 1.00 55.78 96 GLY A N 1
ATOM 692 C CA . GLY A 1 96 ? -12.032 6.409 -5.254 1.00 55.78 96 GLY A CA 1
ATOM 693 C C . GLY A 1 96 ? -12.564 7.244 -6.421 1.00 55.78 96 GLY A C 1
ATOM 694 O O . GLY A 1 96 ? -11.895 7.403 -7.433 1.00 55.78 96 GLY A O 1
ATOM 695 N N . GLY A 1 97 ? -13.780 7.758 -6.273 1.00 45.56 97 GLY A N 1
ATOM 696 C CA . GLY A 1 97 ? -14.466 8.613 -7.227 1.00 45.56 97 GLY A CA 1
ATOM 697 C C . GLY A 1 97 ? -15.646 9.261 -6.522 1.00 45.56 97 GLY A C 1
ATOM 698 O O . GLY A 1 97 ? -16.647 8.609 -6.233 1.00 45.56 97 GLY A O 1
ATOM 699 N N . GLY A 1 98 ? -15.504 10.543 -6.190 1.00 44.06 98 GLY A N 1
ATOM 700 C CA . GLY A 1 98 ? -16.550 11.308 -5.532 1.00 44.06 98 GLY A CA 1
ATOM 701 C C . GLY A 1 98 ? -17.894 11.218 -6.264 1.00 44.06 98 GLY A C 1
ATOM 702 O O . GLY A 1 98 ? -17.965 11.290 -7.486 1.00 44.06 98 GLY A O 1
ATOM 703 N N . VAL A 1 99 ? -18.936 11.125 -5.436 1.00 50.25 99 VAL A N 1
ATOM 704 C CA . VAL A 1 99 ? -20.382 11.238 -5.676 1.00 50.25 99 VAL A CA 1
ATOM 705 C C . VAL A 1 99 ? -21.044 10.152 -6.524 1.00 50.25 99 VAL A C 1
ATOM 707 O O . VAL A 1 99 ? -21.110 10.264 -7.735 1.00 50.25 99 VAL A O 1
ATOM 710 N N . ARG A 1 100 ? -21.752 9.226 -5.852 1.00 47.97 100 ARG A N 1
ATOM 711 C CA . ARG A 1 100 ? -23.220 9.082 -5.984 1.00 47.97 100 ARG A CA 1
ATOM 712 C C . ARG A 1 100 ? -23.827 8.644 -4.649 1.00 47.97 100 ARG A C 1
ATOM 714 O O . ARG A 1 100 ? -23.999 7.462 -4.372 1.00 47.97 100 ARG A O 1
ATOM 721 N N . ARG A 1 101 ? -24.239 9.626 -3.841 1.00 49.72 101 ARG A N 1
ATOM 722 C CA . ARG A 1 101 ? -25.370 9.434 -2.925 1.00 49.72 101 ARG A CA 1
ATOM 723 C C . ARG A 1 101 ? -26.578 9.083 -3.794 1.00 49.72 101 ARG A C 1
ATOM 725 O O . ARG A 1 101 ? -27.194 9.968 -4.375 1.00 49.72 101 ARG A O 1
ATOM 732 N N . VAL A 1 102 ? -26.926 7.807 -3.866 1.00 53.12 102 VAL A N 1
ATOM 733 C CA . VAL A 1 102 ? -28.331 7.416 -3.944 1.00 53.12 102 VAL A CA 1
ATOM 734 C C . VAL A 1 102 ? -28.673 6.866 -2.569 1.00 53.12 102 VAL A C 1
ATOM 736 O O . VAL A 1 102 ? -28.521 5.692 -2.253 1.00 53.12 102 VAL A O 1
ATOM 739 N N . LEU A 1 103 ? -29.099 7.794 -1.712 1.00 46.72 103 LEU A N 1
ATOM 740 C CA . LEU A 1 103 ? -30.155 7.487 -0.766 1.00 46.72 103 LEU A CA 1
ATOM 741 C C . LEU A 1 103 ? -31.361 7.069 -1.614 1.00 46.72 103 LEU A C 1
ATOM 743 O O . LEU A 1 103 ? -32.101 7.928 -2.085 1.00 46.72 103 LEU A O 1
ATOM 747 N N . VAL A 1 104 ? -31.557 5.771 -1.838 1.00 52.19 104 VAL A N 1
ATOM 748 C CA . VAL A 1 104 ? -32.920 5.274 -2.026 1.00 52.19 104 VAL A CA 1
ATOM 749 C C . VAL A 1 104 ? -33.464 4.980 -0.636 1.00 52.19 104 VAL A C 1
ATOM 751 O O . VAL A 1 104 ? -33.379 3.885 -0.093 1.00 52.19 104 VAL A O 1
ATOM 754 N N . THR A 1 105 ? -33.966 6.043 -0.017 1.00 55.25 105 THR A N 1
ATOM 755 C CA . THR A 1 105 ? -35.003 5.927 0.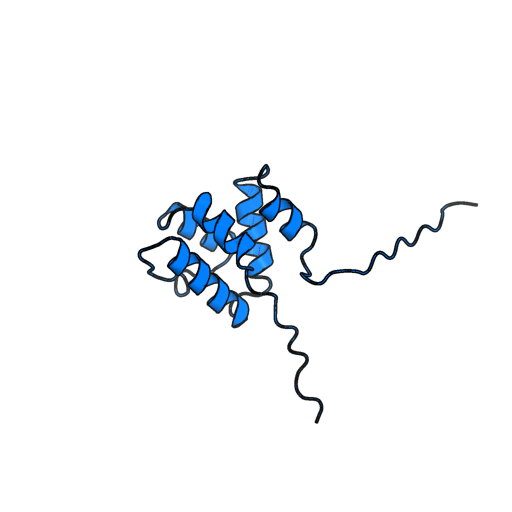999 1.00 55.25 105 THR A CA 1
ATOM 756 C C . THR A 1 105 ? -36.274 5.488 0.276 1.00 55.25 105 THR A C 1
ATOM 758 O O . THR A 1 105 ? -36.784 6.208 -0.575 1.00 55.25 105 THR A O 1
ATOM 761 N N . GLY A 1 106 ? -36.771 4.304 0.615 1.00 39.78 106 GLY A N 1
ATOM 762 C CA . GLY A 1 106 ? -38.072 3.781 0.196 1.00 39.78 106 GLY A CA 1
ATOM 763 C C . GLY A 1 106 ? -38.271 2.418 0.855 1.00 39.78 106 GLY A C 1
ATOM 764 O O . GLY A 1 106 ? -37.838 1.412 0.320 1.00 39.78 106 GLY A O 1
ATOM 765 N N . ALA A 1 107 ? -38.584 2.400 2.150 1.00 43.47 107 ALA A N 1
ATOM 766 C CA . ALA A 1 107 ? -39.946 2.216 2.661 1.00 43.47 107 ALA A CA 1
ATOM 767 C C . ALA A 1 107 ? -40.400 0.742 2.627 1.00 43.47 107 ALA A C 1
ATOM 769 O O . ALA A 1 107 ? -40.817 0.216 1.603 1.00 43.47 107 ALA A O 1
ATOM 770 N N . ALA A 1 108 ? -40.351 0.108 3.797 1.00 38.38 108 ALA A N 1
ATOM 771 C CA . ALA A 1 108 ? -41.320 -0.906 4.217 1.00 38.38 108 ALA A CA 1
ATOM 772 C C . ALA A 1 108 ? -42.281 -0.230 5.223 1.00 38.38 108 ALA A C 1
ATOM 774 O O . ALA A 1 108 ? -41.887 0.805 5.772 1.00 38.38 108 ALA A O 1
ATOM 775 N N . PRO A 1 109 ? -43.439 -0.799 5.611 1.00 54.00 109 PRO A N 1
ATOM 776 C CA . PRO A 1 109 ? -44.293 -1.827 5.003 1.00 54.00 109 PRO A CA 1
ATOM 777 C C . PRO A 1 109 ? -45.762 -1.332 4.858 1.00 54.00 109 PRO A C 1
ATOM 779 O O . PRO A 1 109 ? -46.102 -0.229 5.285 1.00 54.00 109 PRO A O 1
ATOM 782 N N . GLY A 1 110 ? -46.643 -2.156 4.290 1.00 48.31 110 GLY A N 1
ATOM 783 C CA . GLY A 1 110 ? -48.099 -1.986 4.337 1.00 48.31 110 GLY A CA 1
ATOM 784 C C . GLY A 1 110 ? -48.779 -3.338 4.265 1.00 48.31 110 GLY A C 1
ATOM 785 O O . GLY A 1 110 ? -48.438 -4.075 3.314 1.00 48.31 110 GLY A O 1
#

Sequence (110 aa):
MDGQDGDGHPALTTEEIGELTRVFPPGSSAVALLRRAGFPTEHIPAATTAAEFWSAVAGAVAAGRVADGRLRVLAAACATYPHNEVFRAAVREPGGGGVRRVLVTGAAPG

pLDDT: mean 74.37, std 15.75, range [38.38, 89.75]

Radius of gyration: 16.41 Å; chains: 1; bounding box: 64×24×46 Å

Secondary structure (DSSP, 8-state):
---------PPPPHHHHHHHHHHS-TTHHHHHHHHHTT--GGGS---SSHHHHHHHHHHHHHTTSSTTHHHHHHHHHHHH-TT-HHHHHHHH--S-S-------------

Foldseek 3Di:
DPPDPCPQQQFQDPVNLVVCQVPPWPDDRLLVLLVQLVNDPVQQDPDPTSSVRSVSQSVCVSVVVDDLSVLSSLVSVCVVVVVDVVSVVCNVCVDPDDDDPPPPPDDDDD